Protein 3C3M (pdb70)

Secondary structure (DSSP, 8-state):
---EEEEE-S---HHHHH--GGGT-EEEEESSHHHHHHHHHHS--SEEEE-----HHHHHHHHHHSTTTTTS-B--BSSPPPHHHHHHTTTT-S---BPP-HHHHHHHHHHHHHS--

InterPro domains:
  IPR001789 Signal transduction response regulator, receiver domain [PF00072] (4-116)
  IPR001789 Signal transduction response regulator, receiver domain [PS50110] (3-119)
  IPR001789 Signal transduction response regulator, receiver domain [SM00448] (2-115)
  IPR011006 CheY-like superfamily [SSF52172] (1-127)
  IPR040541 Metanogen output domain 2 [PF18548] (121-205)
  IPR050595 Bacterial response regulator [PTHR44591] (4-122)

CATH classification: 3.40.50.2300

Solvent-accessible surface area: 7910 Å² total

Structure (mmCIF, N/CA/C/O backbone):
data_3C3M
#
_entry.id   3C3M
#
_cell.length_a   57.744
_cell.length_b   57.744
_cell.length_c   93.233
_cell.angle_alpha   90.00
_cell.angle_beta   90.00
_cell.angle_gamma   120.00
#
_symmetry.space_group_name_H-M   'P 32 2 1'
#
loop_
_entity.id
_entity.type
_entity.pdbx_description
1 polymer 'Response regulator receiver protein'
2 non-polymer GLYCEROL
3 water water
#
loop_
_atom_site.group_PDB
_atom_site.id
_atom_site.type_symbol
_atom_site.label_atom_id
_atom_site.label_alt_id
_atom_site.label_comp_id
_atom_site.label_asym_id
_atom_site.label_entity_id
_atom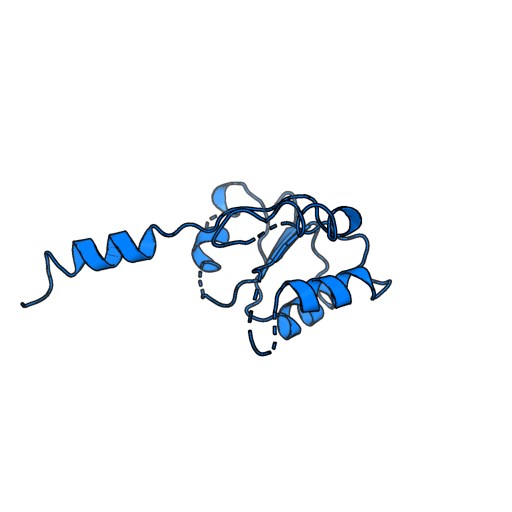_site.label_seq_id
_atom_site.pdbx_PDB_ins_code
_atom_site.Cartn_x
_atom_site.Cartn_y
_atom_site.Cartn_z
_atom_site.occupancy
_atom_sit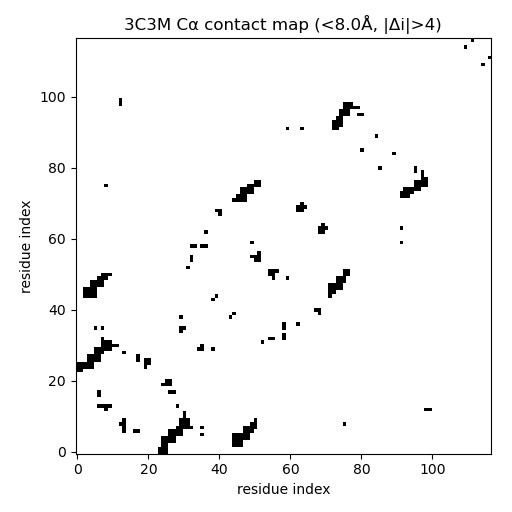e.B_iso_or_equiv
_atom_site.auth_seq_id
_atom_site.auth_comp_id
_atom_site.auth_asym_id
_atom_site.auth_atom_id
_atom_site.pdbx_PDB_model_num
ATOM 1 N N . SER A 1 2 ? 17.124 16.340 18.238 1.00 23.75 1 SER A N 1
ATOM 2 C CA A SER A 1 2 ? 18.546 16.022 17.906 0.50 22.29 1 SER A CA 1
ATOM 3 C CA B SER A 1 2 ? 18.550 16.026 17.915 0.50 24.56 1 SER A CA 1
ATOM 4 C C . SER A 1 2 ? 19.392 17.285 17.915 1.00 26.40 1 SER A C 1
ATOM 5 O O . SER A 1 2 ? 18.859 18.387 17.808 1.00 26.47 1 SER A O 1
ATOM 10 N N . LEU A 1 3 ? 20.708 17.115 18.028 1.00 22.90 2 LEU A N 1
ATOM 11 C CA . LEU A 1 3 ? 21.639 18.239 17.945 1.00 22.72 2 LEU A CA 1
ATOM 12 C C . LEU A 1 3 ? 22.729 17.868 16.950 1.00 24.13 2 LEU A C 1
ATOM 13 O O . LEU A 1 3 ? 23.565 16.996 17.239 1.00 23.29 2 LEU A O 1
ATOM 18 N N . TYR A 1 4 ? 22.696 18.570 15.803 1.00 24.27 3 TYR A N 1
ATOM 19 C CA . TYR A 1 4 ? 23.596 18.413 14.641 1.00 22.10 3 TYR A CA 1
ATOM 20 C C . TYR A 1 4 ? 23.149 17.277 13.724 1.00 26.02 3 TYR A C 1
ATOM 21 O O . TYR A 1 4 ? 22.901 16.144 14.178 1.00 25.55 3 TYR A O 1
ATOM 30 N N . THR A 1 5 ? 23.055 17.590 12.434 1.00 20.98 4 THR A N 1
ATOM 31 C CA . THR A 1 5 ? 22.703 16.613 11.408 1.00 21.62 4 THR A CA 1
ATOM 32 C C . THR A 1 5 ? 23.980 16.197 10.674 1.00 21.49 4 THR A C 1
ATOM 33 O O . THR A 1 5 ? 24.718 17.047 10.161 1.00 21.50 4 THR A O 1
ATOM 37 N N . ILE A 1 6 ? 24.218 14.886 10.624 1.00 21.00 5 ILE A N 1
ATOM 38 C CA . ILE A 1 6 ? 25.480 14.330 10.135 1.00 20.43 5 ILE A CA 1
ATOM 39 C C . ILE A 1 6 ? 25.176 13.403 8.966 1.00 20.71 5 ILE A C 1
ATOM 40 O O . ILE A 1 6 ? 24.452 12.422 9.122 1.00 19.18 5 ILE A O 1
ATOM 45 N N . LEU A 1 7 ? 25.708 13.718 7.784 1.00 18.94 6 LEU A N 1
ATOM 46 C CA . LEU A 1 7 ? 25.542 12.834 6.627 1.00 18.26 6 LEU A CA 1
ATOM 47 C C . LEU A 1 7 ? 26.694 11.851 6.586 1.00 16.67 6 LEU A C 1
ATOM 48 O O . LEU A 1 7 ? 27.862 12.245 6.511 1.00 19.09 6 LEU A O 1
ATOM 53 N N . VAL A 1 8 ? 26.356 10.566 6.655 1.00 16.52 7 VAL A N 1
ATOM 54 C CA . VAL A 1 8 ? 27.326 9.494 6.651 1.00 14.95 7 VAL A CA 1
ATOM 55 C C . VAL A 1 8 ? 27.382 8.892 5.245 1.00 18.09 7 VAL A C 1
ATOM 56 O O . VAL A 1 8 ? 26.392 8.324 4.773 1.00 19.48 7 VAL A O 1
ATOM 60 N N . VAL A 1 9 ? 28.550 8.988 4.595 1.00 17.41 8 VAL A N 1
ATOM 61 C CA . VAL A 1 9 ? 28.718 8.492 3.225 1.00 16.08 8 VAL A CA 1
ATOM 62 C C . VAL A 1 9 ? 29.789 7.402 3.177 1.00 15.84 8 VAL A C 1
ATOM 63 O O . VAL A 1 9 ? 30.968 7.691 3.389 1.00 16.88 8 VAL A O 1
ATOM 67 N N . ASP A 1 10 ? 29.376 6.156 2.910 1.00 16.78 9 ASP A N 1
ATOM 68 C CA . ASP A 1 10 ? 30.308 5.039 2.815 1.00 13.44 9 ASP A CA 1
ATOM 69 C C . ASP A 1 10 ? 29.623 3.967 1.974 1.00 12.91 9 ASP A C 1
ATOM 70 O O . ASP A 1 10 ? 28.409 3.820 2.030 1.00 17.61 9 ASP A O 1
ATOM 75 N N . ASP A 1 11 ? 30.394 3.245 1.166 1.00 15.44 10 ASP A N 1
ATOM 76 C CA . ASP A 1 11 ? 29.758 2.263 0.311 1.00 19.32 10 ASP A CA 1
ATOM 77 C C . ASP A 1 11 ? 29.466 0.958 1.052 1.00 21.86 10 ASP A C 1
ATOM 78 O O . ASP A 1 11 ? 28.757 0.119 0.525 1.00 21.83 10 ASP A O 1
ATOM 83 N N . SER A 1 12 ? 30.040 0.782 2.243 1.00 20.59 11 SER A N 1
ATOM 84 C CA . SER A 1 12 ? 29.731 -0.401 3.072 1.00 20.02 11 SER A CA 1
ATOM 85 C C . SER A 1 12 ? 28.530 -0.120 3.962 1.00 21.29 11 SER A C 1
ATOM 86 O O . SER A 1 12 ? 28.609 0.738 4.858 1.00 18.45 11 SER A O 1
ATOM 89 N N . PRO A 1 13 ? 27.426 -0.860 3.758 1.00 18.75 12 PRO A N 1
ATOM 90 C CA . PRO A 1 13 ? 26.251 -0.646 4.590 1.00 18.90 12 PRO A CA 1
ATOM 91 C C . PRO A 1 13 ? 26.505 -1.054 6.049 1.00 21.60 12 PRO A C 1
ATOM 92 O O . PRO A 1 13 ? 25.809 -0.547 6.934 1.00 18.85 12 PRO A O 1
ATOM 104 N N . ILE A 1 15 ? 29.520 -0.385 7.655 1.00 16.99 14 ILE A N 1
ATOM 105 C CA . ILE A 1 15 ? 30.140 0.845 8.164 1.00 19.43 14 ILE A CA 1
ATOM 106 C C . ILE A 1 15 ? 29.086 1.923 8.409 1.00 17.22 14 ILE A C 1
ATOM 107 O O . ILE A 1 15 ? 29.073 2.541 9.473 1.00 16.00 14 ILE A O 1
ATOM 112 N N . VAL A 1 16 ? 28.181 2.119 7.448 1.00 18.52 15 VAL A N 1
ATOM 113 C CA . VAL A 1 16 ? 27.142 3.145 7.590 1.00 17.27 15 VAL A CA 1
ATOM 114 C C . VAL A 1 16 ? 26.279 2.851 8.825 1.00 18.63 15 VAL A C 1
ATOM 115 O O . VAL A 1 16 ? 26.026 3.731 9.648 1.00 15.57 15 VAL A O 1
ATOM 119 N N . ASP A 1 17 ? 25.867 1.602 8.976 1.00 14.12 16 ASP A N 1
ATOM 120 C CA . ASP A 1 17 ? 24.956 1.244 10.100 1.00 16.88 16 ASP A CA 1
ATOM 121 C C . ASP A 1 17 ? 25.661 1.422 11.456 1.00 18.42 16 ASP A C 1
ATOM 122 O O . ASP A 1 17 ? 25.040 1.844 12.439 1.00 17.79 16 ASP A O 1
ATOM 127 N N . VAL A 1 18 ? 26.957 1.121 11.501 1.00 16.65 17 VAL A N 1
ATOM 128 C CA . VAL A 1 18 ? 27.732 1.242 12.739 1.00 17.71 17 VAL A CA 1
ATOM 129 C C . VAL A 1 18 ? 27.842 2.723 13.127 1.00 17.30 17 VAL A C 1
ATOM 130 O O . VAL A 1 18 ? 27.570 3.087 14.281 1.00 16.17 17 VAL A O 1
ATOM 134 N N . PHE A 1 19 ? 28.175 3.579 12.157 1.00 15.76 18 PHE A N 1
ATOM 135 C CA . PHE A 1 19 ? 28.172 5.022 12.418 1.00 16.67 18 PHE A CA 1
ATOM 136 C C . PHE A 1 19 ? 26.796 5.567 12.809 1.00 18.46 18 PHE A C 1
ATOM 137 O O . PHE A 1 19 ? 26.695 6.422 13.706 1.00 17.11 18 PHE A O 1
ATOM 145 N N . VAL A 1 20 ? 25.734 5.079 12.166 1.00 16.61 19 VAL A N 1
ATOM 146 C CA . VAL A 1 20 ? 24.378 5.476 12.540 1.00 17.94 19 VAL A CA 1
ATOM 147 C C . VAL A 1 20 ? 24.092 5.171 14.027 1.00 19.30 19 VAL A C 1
ATOM 148 O O . VAL A 1 20 ? 23.610 6.034 14.765 1.00 18.45 19 VAL A O 1
ATOM 152 N N . THR A 1 21 ? 24.407 3.951 14.455 1.00 17.86 20 THR A N 1
ATOM 153 C CA . THR A 1 21 ? 24.248 3.595 15.870 1.00 18.08 20 THR A CA 1
ATOM 154 C C . THR A 1 21 ? 25.040 4.531 16.791 1.00 17.81 20 THR A C 1
ATOM 155 O O . THR A 1 21 ? 24.481 5.047 17.758 1.00 19.60 20 THR A O 1
ATOM 167 N N . LEU A 1 23 ? 26.154 7.603 16.266 1.00 17.05 22 LEU A N 1
ATOM 168 C CA . LEU A 1 23 ? 25.621 8.974 16.215 1.00 16.30 22 LEU A CA 1
ATOM 169 C C . LEU A 1 23 ? 24.296 9.083 16.950 1.00 19.30 22 LEU A C 1
ATOM 170 O O . LEU A 1 23 ? 24.098 10.006 17.733 1.00 17.73 22 LEU A O 1
ATOM 175 N N . GLU A 1 24 ? 23.410 8.110 16.734 1.00 15.12 23 GLU A N 1
ATOM 176 C CA . GLU A 1 24 ? 22.088 8.142 17.382 1.00 17.50 23 GLU A CA 1
ATOM 177 C C . GLU A 1 24 ? 22.167 8.137 18.897 1.00 18.14 23 GLU A C 1
ATOM 178 O O . GLU A 1 24 ? 21.418 8.867 19.547 1.00 19.44 23 GLU A O 1
ATOM 184 N N . ARG A 1 25 ? 23.080 7.348 19.465 1.00 17.70 24 ARG A N 1
ATOM 185 C CA . ARG A 1 25 ? 23.191 7.287 20.942 1.00 16.61 24 ARG A CA 1
ATOM 186 C C . ARG A 1 25 ? 23.504 8.670 21.537 1.00 20.66 24 ARG A C 1
ATOM 187 O O . ARG A 1 25 ? 23.097 8.979 22.660 1.00 20.35 24 ARG A O 1
ATOM 195 N N . GLY A 1 26 ? 24.189 9.498 20.746 1.00 16.55 25 GLY A N 1
ATOM 196 C CA . GLY A 1 26 ? 24.615 10.820 21.173 1.00 18.22 25 GLY A CA 1
ATOM 197 C C . GLY A 1 26 ? 23.641 11.910 20.769 1.00 18.33 25 GLY A C 1
ATOM 198 O O . GLY A 1 26 ? 23.921 13.086 20.975 1.00 19.74 25 GLY A O 1
ATOM 199 N N . GLY A 1 27 ? 22.497 11.530 20.210 1.00 17.97 26 GLY A N 1
ATOM 200 C CA . GLY A 1 27 ? 21.516 12.522 19.750 1.00 18.33 26 GLY A CA 1
ATOM 201 C C . GLY A 1 27 ? 21.914 13.363 18.549 1.00 21.92 26 GLY A C 1
ATOM 202 O O . GLY A 1 27 ? 21.341 14.410 18.313 1.00 22.42 26 GLY A O 1
ATOM 203 N N . TYR A 1 28 ? 22.906 12.915 17.789 1.00 16.98 27 TYR A N 1
ATOM 204 C CA . TYR A 1 28 ? 23.172 13.488 16.466 1.00 18.70 27 TYR A CA 1
ATOM 205 C C . TYR A 1 28 ? 22.102 12.910 15.542 1.00 21.98 27 TYR A C 1
ATOM 206 O O . TYR A 1 28 ? 21.602 11.804 15.782 1.00 23.49 27 TYR A O 1
ATOM 215 N N . ARG A 1 29 ? 21.724 13.643 14.496 1.00 16.87 28 ARG A N 1
ATOM 216 C CA . ARG A 1 29 ? 20.759 13.111 13.536 1.00 16.97 28 ARG A CA 1
ATOM 217 C C . ARG A 1 29 ? 21.499 12.592 12.301 1.00 21.74 28 ARG A C 1
ATOM 218 O O . ARG A 1 29 ? 22.027 13.379 11.505 1.00 20.07 28 ARG A O 1
ATOM 226 N N . PRO A 1 30 ? 21.563 11.266 12.137 1.00 21.74 29 PRO A N 1
ATOM 227 C CA . PRO A 1 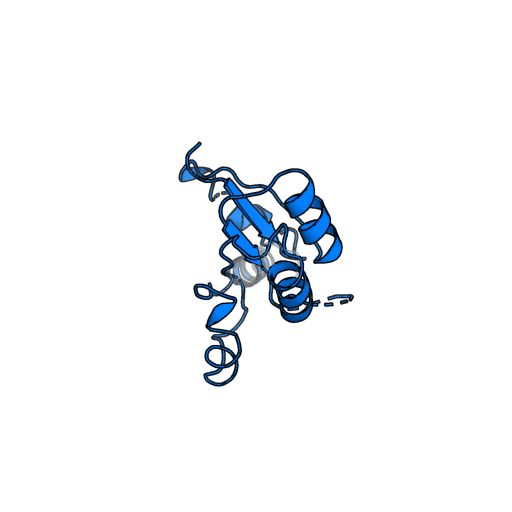30 ? 22.281 10.781 10.963 1.00 19.34 29 PRO A CA 1
ATOM 228 C C . PRO A 1 30 ? 21.412 10.655 9.718 1.00 23.84 29 PRO A C 1
ATOM 229 O O . PRO A 1 30 ? 20.254 10.228 9.794 1.00 22.43 29 PRO A O 1
ATOM 233 N N . ILE A 1 31 ? 21.992 11.039 8.583 1.00 20.50 30 ILE A N 1
ATOM 234 C CA A ILE A 1 31 ? 21.402 10.674 7.308 0.50 20.55 30 ILE A CA 1
ATOM 235 C CA B ILE A 1 31 ? 21.451 10.817 7.238 0.50 21.96 30 ILE A CA 1
ATOM 236 C C . ILE A 1 31 ? 22.474 9.929 6.526 1.00 17.26 30 ILE A C 1
ATOM 237 O O . ILE A 1 31 ? 23.662 10.042 6.819 1.00 20.32 30 ILE A O 1
ATOM 246 N N . THR A 1 32 ? 22.039 9.074 5.595 1.00 19.11 31 THR A N 1
ATOM 247 C CA . THR A 1 32 ? 22.963 8.131 4.953 1.00 18.26 31 THR A CA 1
ATOM 248 C C . THR A 1 32 ? 23.056 8.269 3.433 1.00 19.45 31 THR A C 1
ATOM 249 O O . THR A 1 32 ? 22.092 8.677 2.777 1.00 21.01 31 THR A O 1
ATOM 253 N N . ALA A 1 33 ? 24.213 7.884 2.896 1.00 17.10 32 ALA A N 1
ATOM 254 C CA . ALA A 1 33 ? 24.422 7.750 1.448 1.00 17.57 32 ALA A CA 1
ATOM 255 C C . ALA A 1 33 ? 25.456 6.682 1.185 1.00 17.00 32 ALA A C 1
ATOM 256 O O . ALA A 1 33 ? 26.374 6.501 1.991 1.00 18.14 32 ALA A O 1
ATOM 258 N N . PHE A 1 34 ? 25.320 5.972 0.061 1.00 17.90 33 PHE A N 1
ATOM 259 C CA . PHE A 1 34 ? 26.185 4.835 -0.252 1.00 17.57 33 PHE A CA 1
ATOM 260 C C . PHE A 1 34 ? 27.099 5.017 -1.479 1.00 19.48 33 PHE A C 1
ATOM 261 O O . PHE A 1 34 ? 27.801 4.092 -1.886 1.00 19.98 33 PHE A O 1
ATOM 269 N N . SER A 1 35 ? 27.121 6.238 -2.008 1.00 20.31 34 SER A N 1
ATOM 270 C CA . SER A 1 35 ? 27.963 6.577 -3.160 1.00 18.55 34 SER A CA 1
ATOM 271 C C . SER A 1 35 ? 28.161 8.085 -3.164 1.00 18.06 34 SER A C 1
ATOM 272 O O . SER A 1 35 ? 27.426 8.811 -2.503 1.00 17.03 34 SER A O 1
ATOM 275 N N . GLY A 1 36 ? 29.143 8.563 -3.928 1.00 18.21 35 GLY A N 1
ATOM 276 C CA . GLY A 1 36 ? 29.326 9.994 -4.034 1.00 19.65 35 GLY A CA 1
ATOM 277 C C . GLY A 1 36 ? 28.167 10.642 -4.759 1.00 17.15 35 GLY A C 1
ATOM 278 O O . GLY A 1 36 ? 27.743 11.714 -4.393 1.00 19.04 35 GLY A O 1
ATOM 279 N N . GLU A 1 37 ? 27.641 9.958 -5.775 1.00 19.00 36 GLU A N 1
ATOM 280 C CA . GLU A 1 37 ? 26.464 10.456 -6.495 1.00 18.48 36 GLU A CA 1
ATOM 281 C C . GLU A 1 37 ? 25.298 10.667 -5.535 1.00 19.46 36 GLU A C 1
ATOM 282 O O . GLU A 1 37 ? 24.662 11.711 -5.542 1.00 19.96 36 GLU A O 1
ATOM 288 N N . GLU A 1 38 ? 25.048 9.690 -4.664 1.00 20.49 37 GLU A N 1
ATOM 289 C CA . GLU A 1 38 ? 23.967 9.830 -3.687 1.00 18.24 37 GLU A CA 1
ATOM 290 C C . GLU A 1 38 ? 24.246 10.928 -2.648 1.00 22.25 37 GLU A C 1
ATOM 291 O O . GLU A 1 38 ? 23.342 11.685 -2.252 1.00 21.52 37 GLU A O 1
ATOM 297 N N . CYS A 1 39 ? 25.510 11.038 -2.239 1.00 20.19 38 CYS A N 1
ATOM 298 C CA . CYS A 1 39 ? 25.951 12.099 -1.325 1.00 18.22 38 CYS A CA 1
ATOM 299 C C . CYS A 1 39 ? 25.536 13.473 -1.853 1.00 20.13 38 CYS A C 1
ATOM 300 O O . CYS A 1 39 ? 24.948 14.268 -1.134 1.00 20.22 38 CYS A O 1
ATOM 303 N N . LEU A 1 40 ? 25.844 13.741 -3.120 1.00 21.26 39 LEU A N 1
ATOM 304 C CA . LEU A 1 40 ? 25.512 15.041 -3.706 1.00 18.83 39 LEU A CA 1
ATOM 305 C C . LEU A 1 40 ? 23.994 15.297 -3.734 1.00 22.52 39 LEU A C 1
ATOM 306 O O . LEU A 1 40 ? 23.547 16.409 -3.451 1.00 24.91 39 LEU A O 1
ATOM 311 N N . GLU A 1 41 ? 23.217 14.264 -4.045 1.00 24.91 40 GLU A N 1
ATOM 312 C CA . GLU A 1 41 ? 21.747 14.374 -4.011 1.00 26.14 40 GLU A CA 1
ATOM 313 C C . GLU A 1 41 ? 21.268 14.758 -2.606 1.00 26.13 40 GLU A C 1
ATOM 314 O O . GLU A 1 41 ? 20.446 15.673 -2.449 1.00 27.74 40 GLU A O 1
ATOM 320 N N . ALA A 1 42 ? 21.807 14.067 -1.592 1.00 23.90 41 ALA A N 1
ATOM 321 C CA . ALA A 1 42 ? 21.488 14.342 -0.187 1.00 27.91 41 ALA A CA 1
ATOM 322 C C . ALA A 1 42 ? 21.846 15.753 0.273 1.00 27.53 41 ALA A C 1
ATOM 323 O O . ALA A 1 42 ? 21.088 16.359 1.029 1.00 30.65 41 ALA A O 1
ATOM 325 N N . LEU A 1 43 ? 22.996 16.271 -0.165 1.00 25.07 42 LEU A N 1
ATOM 326 C CA . LEU A 1 43 ? 23.411 17.624 0.212 1.00 26.83 42 LEU A CA 1
ATOM 327 C C . LEU A 1 43 ? 22.446 18.682 -0.307 1.00 38.45 42 LEU A C 1
ATOM 328 O O . LEU A 1 43 ? 22.187 19.663 0.388 1.00 39.65 42 LEU A O 1
ATOM 333 N N . ASN A 1 44 ? 21.951 18.440 -1.510 1.00 44.10 43 ASN A N 1
ATOM 334 C CA . ASN A 1 44 ? 20.991 19.316 -2.180 1.00 54.08 43 ASN A CA 1
ATOM 335 C C . ASN A 1 44 ? 19.578 19.233 -1.505 1.00 57.33 43 ASN A C 1
ATOM 336 O O . ASN A 1 44 ? 18.979 20.249 -1.226 1.00 61.68 43 ASN A O 1
ATOM 341 N N . ALA A 1 45 ? 19.102 18.044 -1.158 1.00 53.83 44 ALA A N 1
ATOM 342 C CA . ALA A 1 45 ? 17.777 17.798 -0.595 1.00 54.32 44 ALA A CA 1
ATOM 343 C C . ALA A 1 45 ? 17.681 18.077 0.902 1.00 55.27 44 ALA A C 1
ATOM 344 O O . ALA A 1 45 ? 16.743 18.743 1.352 1.00 60.46 44 ALA A O 1
ATOM 346 N N . THR A 1 46 ? 18.649 17.559 1.659 1.00 48.39 45 THR A N 1
ATOM 347 C CA A THR A 1 46 ? 18.653 17.659 3.118 0.50 45.14 45 THR A CA 1
ATOM 348 C CA B THR A 1 46 ? 18.645 17.643 3.114 0.50 48.22 45 THR A CA 1
ATOM 349 C C . THR A 1 46 ? 20.024 18.106 3.621 1.00 43.35 45 THR A C 1
ATOM 350 O O . THR A 1 46 ? 20.784 17.299 4.174 1.00 40.57 45 THR A O 1
ATOM 357 N N . PRO A 1 47 ? 20.357 19.406 3.439 1.00 42.16 46 PRO A N 1
ATOM 358 C CA . PRO A 1 47 ? 21.706 19.854 3.818 1.00 38.14 46 PRO A CA 1
ATOM 359 C C . PRO A 1 47 ? 22.049 19.577 5.282 1.00 34.62 46 PRO A C 1
ATOM 360 O O . PRO A 1 47 ? 21.323 20.007 6.180 1.00 35.66 46 PRO A O 1
ATOM 364 N N . PRO A 1 48 ? 23.140 18.827 5.526 1.00 26.34 47 PRO A N 1
ATOM 365 C CA . PRO A 1 48 ? 23.544 18.528 6.888 1.00 26.62 47 PRO A CA 1
ATOM 366 C C . PRO A 1 48 ? 24.483 19.592 7.459 1.00 25.59 47 PRO A C 1
ATOM 367 O O . PRO A 1 48 ? 24.919 20.506 6.737 1.00 29.06 47 PRO A O 1
ATOM 371 N N . ASP A 1 49 ? 24.801 19.472 8.742 1.00 23.56 48 ASP A N 1
ATOM 372 C CA . ASP A 1 49 ? 25.759 20.341 9.381 1.00 21.36 48 ASP A CA 1
ATOM 373 C C . ASP A 1 49 ? 27.184 19.870 9.143 1.00 27.11 48 ASP A C 1
ATOM 374 O O . ASP A 1 49 ? 28.124 20.641 9.308 1.00 24.54 48 ASP A O 1
ATOM 379 N N . LEU A 1 50 ? 27.341 18.598 8.789 1.00 21.42 49 LEU A N 1
ATOM 380 C CA . LEU A 1 50 ? 28.664 18.012 8.615 1.00 20.32 49 LEU A CA 1
ATOM 381 C C . LEU A 1 50 ? 28.557 16.728 7.797 1.00 19.06 49 LEU A C 1
ATOM 382 O O . LEU A 1 50 ? 27.559 16.020 7.888 1.00 19.94 49 LEU A O 1
ATOM 387 N N . VAL A 1 51 ? 29.600 16.431 7.019 1.00 17.92 50 VAL A N 1
ATOM 388 C CA . VAL A 1 51 ? 29.638 15.201 6.215 1.00 18.64 50 VAL A CA 1
ATOM 389 C C . VAL A 1 51 ? 30.791 14.299 6.662 1.00 17.27 50 VAL A C 1
ATOM 390 O O . VAL A 1 51 ? 31.908 14.782 6.883 1.00 18.51 50 VAL A O 1
ATOM 394 N N . LEU A 1 52 ? 30.516 12.993 6.795 1.00 15.98 51 LEU A N 1
ATOM 395 C CA . LEU A 1 52 ? 31.551 11.991 6.952 1.00 15.87 51 LEU A CA 1
ATOM 396 C C . LEU A 1 52 ? 31.653 11.256 5.614 1.00 16.16 51 LEU A C 1
ATOM 397 O O . LEU A 1 52 ? 30.686 10.643 5.160 1.00 17.23 51 LEU A O 1
ATOM 402 N N . LEU A 1 53 ? 32.821 11.335 4.982 1.00 16.68 52 LEU A N 1
ATOM 403 C CA . LEU A 1 53 ? 32.954 10.947 3.573 1.00 16.79 52 LEU A CA 1
ATOM 404 C C . LEU A 1 53 ? 34.043 9.889 3.351 1.00 18.63 52 LEU A C 1
ATOM 405 O O . LEU A 1 53 ? 35.218 10.156 3.531 1.00 18.36 52 LEU A O 1
ATOM 410 N N . ASP A 1 54 ? 33.633 8.684 2.955 1.00 15.40 53 ASP A N 1
ATOM 411 C CA . ASP A 1 54 ? 34.536 7.571 2.642 1.00 15.72 53 ASP A CA 1
ATOM 412 C C . ASP A 1 54 ? 35.502 7.954 1.504 1.00 18.55 53 ASP A C 1
ATOM 413 O O . ASP A 1 54 ? 35.079 8.453 0.460 1.00 18.56 53 ASP A O 1
ATOM 418 N N . ILE A 1 55 ? 36.775 7.701 1.693 1.00 18.44 54 ILE A N 1
ATOM 419 C CA A ILE A 1 55 ? 37.739 7.953 0.641 0.50 21.02 54 ILE A CA 1
ATOM 420 C CA B ILE A 1 55 ? 37.820 7.966 0.704 0.50 25.29 54 ILE A CA 1
ATOM 421 C C . ILE A 1 55 ? 37.656 7.067 -0.556 1.00 28.37 54 ILE A C 1
ATOM 422 O O . ILE A 1 55 ? 37.867 7.516 -1.643 1.00 33.57 54 ILE A O 1
ATOM 463 N N . GLU A 1 58 ? 33.456 3.572 -5.571 1.00 21.35 57 GLU A N 1
ATOM 464 C CA A GLU A 1 58 ? 33.445 3.574 -7.035 0.50 25.27 57 GLU A CA 1
ATOM 465 C CA B GLU A 1 58 ? 33.437 3.524 -7.040 0.50 24.84 57 GLU A CA 1
ATOM 466 C C . GLU A 1 58 ? 31.996 3.751 -7.518 1.00 25.06 57 GLU A C 1
ATOM 467 O O . GLU A 1 58 ? 31.052 3.336 -6.843 1.00 25.02 57 GLU A O 1
ATOM 478 N N . PRO A 1 59 ? 31.799 4.378 -8.700 1.00 21.97 58 PRO A N 1
ATOM 479 C CA . PRO A 1 59 ? 32.749 4.856 -9.714 1.00 23.14 58 PRO A CA 1
ATOM 480 C C . PRO A 1 59 ? 33.332 6.242 -9.453 1.00 26.22 58 PRO A C 1
ATOM 481 O O . PRO A 1 59 ? 34.240 6.667 -10.177 1.00 27.13 58 PRO A O 1
ATOM 493 N N . ASP A 1 61 ? 35.216 8.328 -6.349 1.00 20.14 60 ASP A N 1
ATOM 494 C CA . ASP A 1 61 ? 35.794 8.133 -5.012 1.00 17.86 60 ASP A CA 1
ATOM 495 C C . ASP A 1 61 ? 35.526 9.322 -4.082 1.00 20.37 60 ASP A C 1
ATOM 496 O O . ASP A 1 61 ? 34.915 10.322 -4.494 1.00 18.34 60 ASP A O 1
ATOM 501 N N . GLY A 1 62 ? 36.002 9.240 -2.843 1.00 17.56 61 GLY A N 1
ATOM 502 C CA . GLY A 1 62 ? 35.741 10.314 -1.871 1.00 17.88 61 GLY A CA 1
ATOM 503 C C . GLY A 1 62 ? 36.420 11.630 -2.199 1.00 19.47 61 GLY A C 1
ATOM 504 O O . GLY A 1 62 ? 35.868 12.699 -1.946 1.00 18.05 61 GLY A O 1
ATOM 505 N N . TRP A 1 63 ? 37.607 11.547 -2.791 1.00 19.04 62 TRP A N 1
ATOM 506 C CA . TRP A 1 63 ? 38.350 12.758 -3.156 1.00 18.77 62 TRP A CA 1
ATOM 507 C C . TRP A 1 63 ? 37.638 13.523 -4.285 1.00 17.62 62 TRP A C 1
ATOM 508 O O . TRP A 1 63 ? 37.523 14.756 -4.270 1.00 18.12 62 TRP A O 1
ATOM 519 N N . GLU A 1 64 ? 37.127 12.764 -5.242 1.00 16.73 63 GLU A N 1
ATOM 520 C CA . GLU A 1 64 ? 36.428 13.331 -6.380 1.00 18.81 63 GLU A CA 1
ATOM 521 C C . GLU A 1 64 ? 35.090 13.910 -5.911 1.00 16.39 63 GLU A C 1
ATOM 522 O O . GLU A 1 64 ? 34.685 15.005 -6.328 1.00 16.35 63 GLU A O 1
ATOM 528 N N . THR A 1 65 ? 34.391 13.175 -5.028 1.00 16.31 64 THR A N 1
ATOM 529 C CA . THR A 1 65 ? 33.146 13.686 -4.434 1.00 16.95 64 THR A CA 1
ATOM 530 C C . THR A 1 65 ? 33.404 14.996 -3.680 1.00 16.44 64 THR A C 1
ATOM 531 O O . THR A 1 65 ? 32.674 15.982 -3.834 1.00 16.32 64 THR A O 1
ATOM 535 N N . LEU A 1 66 ? 34.473 14.999 -2.889 1.00 16.38 65 LEU A N 1
ATOM 536 C CA . LEU A 1 66 ? 34.871 16.182 -2.110 1.00 14.52 65 LEU A CA 1
ATOM 537 C C . LEU A 1 66 ? 35.099 17.397 -3.016 1.00 14.17 65 LEU A C 1
ATOM 538 O O . LEU A 1 66 ? 34.662 18.497 -2.694 1.00 17.45 65 LEU A O 1
ATOM 543 N N . GLU A 1 67 ? 35.760 17.169 -4.158 1.00 17.32 66 GLU A N 1
ATOM 544 C CA . GLU A 1 67 ? 35.993 18.233 -5.117 1.00 17.27 66 GLU A CA 1
ATOM 545 C C . GLU A 1 67 ? 34.665 18.808 -5.587 1.00 17.95 66 GLU A C 1
ATOM 546 O O . GLU A 1 67 ? 34.512 20.018 -5.628 1.00 18.92 66 GLU A O 1
ATOM 552 N N . ARG A 1 68 ? 33.706 17.941 -5.915 1.00 18.16 67 ARG A N 1
ATOM 553 C CA . ARG A 1 68 ? 32.374 18.425 -6.310 1.00 16.91 67 ARG A CA 1
ATOM 554 C C . ARG A 1 68 ? 31.658 19.178 -5.179 1.00 20.78 67 ARG A C 1
ATOM 555 O O . ARG A 1 68 ? 31.067 20.223 -5.422 1.00 22.14 67 ARG A O 1
ATOM 563 N N . ILE A 1 69 ? 31.749 18.674 -3.939 1.00 18.44 68 ILE A N 1
ATOM 564 C CA . ILE A 1 69 ? 31.183 19.371 -2.780 1.00 17.60 68 ILE A CA 1
ATOM 565 C C . ILE A 1 69 ? 31.751 20.785 -2.637 1.00 19.24 68 ILE A C 1
ATOM 566 O O . ILE A 1 69 ? 31.020 21.761 -2.400 1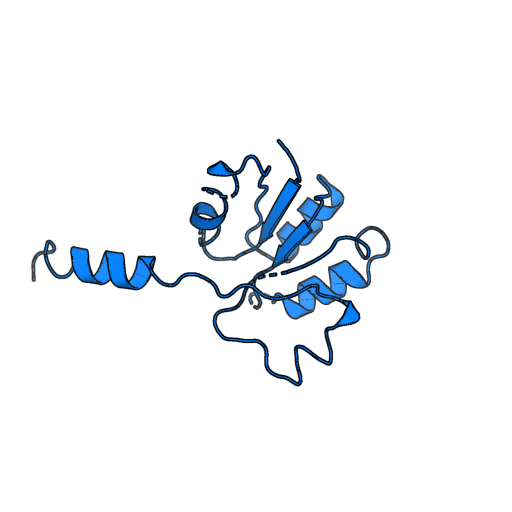.00 22.91 68 ILE A O 1
ATOM 571 N N . LYS A 1 70 ? 33.067 20.873 -2.780 1.00 19.38 69 LYS A N 1
ATOM 572 C CA . LYS A 1 70 ? 33.767 22.087 -2.419 1.00 18.95 69 LYS A CA 1
ATOM 573 C C . LYS A 1 70 ? 33.813 23.078 -3.589 1.00 22.67 69 LYS A C 1
ATOM 574 O O . LYS A 1 70 ? 34.128 24.244 -3.385 1.00 24.93 69 LYS A O 1
ATOM 580 N N . THR A 1 71 ? 33.488 22.597 -4.787 1.00 22.42 70 THR A N 1
ATOM 581 C CA . THR A 1 71 ? 33.447 23.446 -6.005 1.00 24.62 70 THR A CA 1
ATOM 582 C C . THR A 1 71 ? 32.053 24.003 -6.272 1.00 36.31 70 THR A C 1
ATOM 583 O O . THR A 1 71 ? 31.917 25.151 -6.700 1.00 37.75 70 THR A O 1
ATOM 587 N N . ASP A 1 72 ? 31.019 23.194 -6.029 1.00 37.84 71 ASP A N 1
ATOM 588 C CA A ASP A 1 72 ? 29.637 23.652 -6.139 0.50 42.42 71 ASP A CA 1
ATOM 589 C CA B ASP A 1 72 ? 29.648 23.672 -6.155 0.50 41.44 71 ASP A CA 1
ATOM 590 C C . ASP A 1 72 ? 29.377 24.696 -5.055 1.00 37.61 71 ASP A C 1
ATOM 591 O O . ASP A 1 72 ? 29.465 24.386 -3.872 1.00 45.44 71 ASP A O 1
ATOM 600 N N . PRO A 1 73 ? 29.059 25.952 -5.452 1.00 48.13 72 PRO A N 1
ATOM 601 C CA . PRO A 1 73 ? 28.912 27.000 -4.427 1.00 42.40 72 PRO A CA 1
ATOM 602 C C . PRO A 1 73 ? 27.783 26.806 -3.391 1.00 43.84 72 PRO A C 1
ATOM 603 O O . PRO A 1 73 ? 27.859 27.368 -2.297 1.00 43.26 72 PRO A O 1
ATOM 607 N N . ALA A 1 74 ? 26.773 25.998 -3.719 1.00 49.77 73 ALA A N 1
ATOM 608 C CA . ALA A 1 74 ? 25.690 25.688 -2.761 1.00 49.30 73 ALA A CA 1
ATOM 609 C C . ALA A 1 74 ? 26.135 24.825 -1.559 1.00 49.44 73 ALA A C 1
ATOM 610 O O . ALA A 1 74 ? 25.512 24.869 -0.490 1.00 44.64 73 ALA A O 1
ATOM 612 N N . THR A 1 75 ? 27.221 24.065 -1.724 1.00 43.15 74 THR A N 1
ATOM 613 C CA . THR A 1 75 ? 27.638 23.088 -0.703 1.00 37.44 74 THR A CA 1
ATOM 614 C C . THR A 1 75 ? 29.023 23.279 -0.076 1.00 35.67 74 THR A C 1
ATOM 615 O O . THR A 1 75 ? 29.352 22.612 0.910 1.00 32.43 74 THR A O 1
ATOM 619 N N . ARG A 1 76 ? 29.813 24.176 -0.631 1.00 33.38 75 ARG A N 1
ATOM 620 C CA A ARG A 1 76 ? 31.219 24.358 -0.213 0.50 29.51 75 ARG A CA 1
ATOM 621 C CA B ARG A 1 76 ? 31.141 24.378 -0.151 0.50 30.42 75 ARG A CA 1
ATOM 622 C C . ARG A 1 76 ? 31.469 24.690 1.245 1.00 29.27 75 ARG A C 1
ATOM 623 O O . ARG A 1 76 ? 32.513 24.419 1.693 1.00 31.58 75 ARG A O 1
ATOM 638 N N . ASP A 1 77 ? 30.535 25.304 1.942 1.00 32.47 76 ASP A N 1
ATOM 639 C CA . ASP A 1 77 ? 30.743 25.682 3.335 1.00 36.08 76 ASP A CA 1
ATOM 640 C C . ASP A 1 77 ? 30.426 24.588 4.368 1.00 34.08 76 ASP A C 1
ATOM 641 O O . ASP A 1 77 ? 30.630 24.792 5.562 1.00 37.60 76 ASP A O 1
ATOM 646 N N . ILE A 1 78 ? 29.955 23.436 3.897 1.00 35.12 77 ILE A N 1
ATOM 647 C CA . ILE A 1 78 ? 29.662 22.293 4.776 1.00 32.01 77 ILE A CA 1
ATOM 648 C C . ILE A 1 78 ? 30.984 21.607 5.152 1.00 28.36 77 ILE A C 1
ATOM 649 O O . ILE A 1 78 ? 31.745 21.211 4.245 1.00 27.28 77 ILE A O 1
ATOM 654 N N . PRO A 1 79 ? 31.287 21.503 6.468 1.00 27.50 78 PRO A N 1
ATOM 655 C CA . PRO A 1 79 ? 32.505 20.820 6.908 1.00 25.12 78 PRO A CA 1
ATOM 656 C C . PRO A 1 79 ? 32.492 19.324 6.577 1.00 25.96 78 PRO A C 1
ATOM 657 O O . PRO A 1 79 ? 31.434 18.684 6.610 1.00 23.85 78 PRO A O 1
ATOM 661 N N . VAL A 1 80 ? 33.662 18.794 6.253 1.00 21.47 79 VAL A N 1
ATOM 662 C CA . VAL A 1 80 ? 33.793 17.398 5.864 1.00 20.01 79 VAL A CA 1
ATOM 663 C C . VAL A 1 80 ? 34.895 16.738 6.685 1.00 22.90 79 VAL A C 1
ATOM 664 O O . VAL A 1 80 ? 35.980 17.298 6.843 1.00 23.93 79 VAL A O 1
ATOM 668 N N . LEU A 1 81 ? 34.605 15.558 7.231 1.00 16.08 80 LEU A N 1
ATOM 669 C CA . LEU A 1 81 ? 35.610 14.693 7.828 1.00 16.22 80 LEU A CA 1
ATOM 670 C C . LEU A 1 81 ? 35.753 13.489 6.891 1.00 19.00 80 LEU A C 1
ATOM 671 O O . LEU A 1 81 ? 34.738 12.909 6.492 1.00 19.89 80 LEU A O 1
ATOM 684 N N . LEU A 1 83 ? 36.545 9.647 5.959 1.00 18.09 82 LEU A N 1
ATOM 685 C CA A LEU A 1 83 ? 36.565 8.315 6.583 0.50 16.22 82 LEU A CA 1
ATOM 686 C CA B LEU A 1 83 ? 36.550 8.323 6.570 0.50 20.03 82 LEU A CA 1
ATOM 687 C C . LEU A 1 83 ? 37.582 7.484 5.829 1.00 19.87 82 LEU A C 1
ATOM 688 O O . LEU A 1 83 ? 37.497 7.335 4.602 1.00 19.53 82 LEU A O 1
ATOM 697 N N . THR A 1 84 ? 38.571 6.959 6.551 1.00 19.48 83 THR A N 1
ATOM 698 C CA A THR A 1 84 ? 39.752 6.335 5.951 0.50 19.38 83 THR A CA 1
ATOM 699 C CA B THR A 1 84 ? 39.634 6.255 5.857 0.50 22.14 83 THR A CA 1
ATOM 700 C C . THR A 1 84 ? 40.054 4.955 6.551 1.00 21.73 83 THR A C 1
ATOM 701 O O . THR A 1 84 ? 39.643 4.667 7.665 1.00 25.22 83 THR A O 1
ATOM 708 N N . ALA A 1 85 ? 40.789 4.131 5.818 1.00 24.65 84 ALA A N 1
ATOM 709 C CA . ALA A 1 85 ? 41.255 2.848 6.311 1.00 28.54 84 ALA A CA 1
ATOM 710 C C . ALA A 1 85 ? 42.686 2.940 6.844 1.00 33.01 84 ALA A C 1
ATOM 711 O O . ALA A 1 85 ? 43.170 2.011 7.484 1.00 40.53 84 ALA A O 1
ATOM 713 N N . LYS A 1 86 ? 43.361 4.057 6.581 1.00 30.56 85 LYS A N 1
ATOM 714 C CA . LYS A 1 86 ? 44.723 4.295 7.059 1.00 29.94 85 LYS A CA 1
ATOM 715 C C . LYS A 1 86 ? 44.884 5.812 7.257 1.00 32.54 85 LYS A C 1
ATOM 716 O O . LYS A 1 86 ? 44.091 6.573 6.709 1.00 29.35 85 LYS A O 1
ATOM 722 N N . PRO A 1 87 ? 45.863 6.268 8.066 1.00 32.49 86 PRO A N 1
ATOM 723 C CA . PRO A 1 87 ? 46.001 7.725 8.201 1.00 31.39 86 PRO A CA 1
ATOM 724 C C . PRO A 1 87 ? 46.237 8.424 6.859 1.00 28.90 86 PRO A C 1
ATOM 725 O O . PRO A 1 87 ? 46.771 7.810 5.930 1.00 28.82 86 PRO A O 1
ATOM 729 N N . LEU A 1 88 ? 45.813 9.684 6.762 1.00 29.48 87 LEU A N 1
ATOM 730 C CA . LEU A 1 88 ? 46.120 10.491 5.576 1.00 29.42 87 LEU A CA 1
ATOM 731 C C . LEU A 1 88 ? 47.618 10.693 5.522 1.00 30.26 87 LEU A C 1
ATOM 732 O O . LEU A 1 88 ? 48.250 10.878 6.561 1.00 33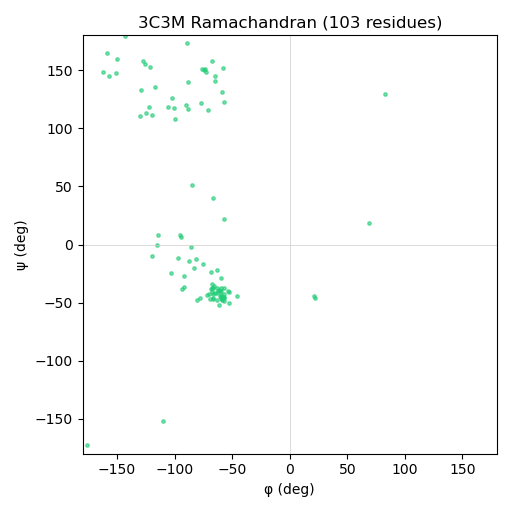.96 87 LEU A O 1
ATOM 737 N N . THR A 1 89 ? 48.184 10.636 4.318 1.00 34.32 88 THR A N 1
ATOM 738 C CA . THR A 1 89 ? 49.604 10.967 4.133 1.00 35.09 88 THR A CA 1
ATOM 739 C C . THR A 1 89 ? 49.800 12.458 4.388 1.00 37.52 88 THR A C 1
ATOM 740 O O . THR A 1 89 ? 48.832 13.225 4.303 1.00 31.39 88 THR A O 1
ATOM 744 N N . PRO A 1 90 ? 51.042 12.884 4.724 1.00 37.75 89 PRO A N 1
ATOM 745 C CA . PRO A 1 90 ? 51.298 14.315 4.853 1.00 35.65 89 PRO A CA 1
ATOM 746 C C . PRO A 1 90 ? 50.891 15.092 3.604 1.00 29.86 89 PRO A C 1
ATOM 747 O O . PRO A 1 90 ? 50.312 16.165 3.727 1.00 31.49 89 PRO A O 1
ATOM 751 N N . GLU A 1 91 ? 51.152 14.522 2.432 1.00 32.48 90 GLU A N 1
ATOM 752 C CA . GLU A 1 91 ? 50.776 15.123 1.155 1.00 34.00 90 GLU A CA 1
ATOM 753 C C . GLU A 1 91 ? 49.254 15.329 1.027 1.00 30.61 90 GLU A C 1
ATOM 754 O O . GLU A 1 91 ? 48.800 16.383 0.594 1.00 28.07 90 GLU A O 1
ATOM 760 N N . GLU A 1 92 ? 48.471 14.330 1.423 1.00 28.74 91 GLU A N 1
ATOM 761 C CA . GLU A 1 92 ? 47.008 14.453 1.388 1.00 26.27 91 GLU A CA 1
ATOM 762 C C . GLU A 1 92 ? 46.476 15.487 2.377 1.00 25.58 91 GLU A C 1
ATOM 763 O O . GLU A 1 92 ? 45.622 16.302 2.019 1.00 23.08 91 GLU A O 1
ATOM 769 N N . ALA A 1 93 ? 46.968 15.456 3.619 1.00 24.64 92 ALA A N 1
ATOM 770 C CA . ALA A 1 93 ? 46.527 16.403 4.647 1.00 26.54 92 ALA A CA 1
ATOM 771 C C . ALA A 1 93 ? 46.821 17.841 4.223 1.00 22.91 92 ALA A C 1
ATOM 772 O O . ALA A 1 93 ? 46.038 18.753 4.468 1.00 25.27 92 ALA A O 1
ATOM 774 N N . ASN A 1 94 ? 47.972 18.004 3.571 1.00 26.83 93 ASN A N 1
ATOM 775 C CA A ASN A 1 94 ? 48.457 19.262 3.022 0.50 27.41 93 ASN A CA 1
ATOM 776 C CA B ASN A 1 94 ? 48.386 19.320 3.079 0.50 25.32 93 ASN A CA 1
ATOM 777 C C . ASN A 1 94 ? 47.563 19.784 1.894 1.00 22.58 93 ASN A C 1
ATOM 778 O O . ASN A 1 94 ? 46.969 20.864 1.959 1.00 25.29 93 ASN A O 1
ATOM 787 N N . GLU A 1 95 ? 47.489 18.983 0.834 1.00 21.18 94 GLU A N 1
ATOM 788 C CA . GLU A 1 95 ? 46.761 19.365 -0.357 1.00 21.32 94 GLU A CA 1
ATOM 789 C C . GLU A 1 95 ? 45.299 19.663 -0.059 1.00 19.30 94 GLU A C 1
ATOM 790 O O . GLU A 1 95 ? 44.755 20.672 -0.520 1.00 22.92 94 GLU A O 1
ATOM 796 N N . TYR A 1 96 ? 44.658 18.792 0.740 1.00 23.10 95 TYR A N 1
ATOM 797 C CA . TYR A 1 96 ? 43.218 18.934 1.021 1.00 21.15 95 TYR A CA 1
ATOM 798 C C . TYR A 1 96 ? 42.871 19.686 2.303 1.00 26.74 95 TYR A C 1
ATOM 799 O O . TYR A 1 96 ? 41.700 19.735 2.697 1.00 21.01 95 TYR A O 1
ATOM 808 N N . GLY A 1 97 ? 43.879 20.280 2.941 1.00 22.96 96 GLY A N 1
ATOM 809 C CA . GLY A 1 97 ? 43.686 21.037 4.193 1.00 23.62 96 GLY A CA 1
ATOM 810 C C . GLY A 1 97 ? 42.524 22.002 4.228 1.00 26.39 96 GLY A C 1
ATOM 811 O O . GLY A 1 97 ? 41.779 22.036 5.202 1.00 26.48 96 GLY A O 1
ATOM 812 N N . SER A 1 98 ? 42.345 22.781 3.165 1.00 23.51 97 SER A N 1
ATOM 813 C CA . SER A 1 98 ? 41.243 23.738 3.129 1.00 21.88 97 SER A CA 1
ATOM 814 C C . SER A 1 98 ? 39.891 23.088 2.873 1.00 24.11 97 SER A C 1
ATOM 815 O O . SER A 1 98 ? 38.867 23.723 3.092 1.00 26.87 97 SER A O 1
ATOM 818 N N . TYR A 1 99 ? 39.886 21.845 2.377 1.00 19.72 98 TYR A N 1
ATOM 819 C CA . TYR A 1 99 ? 38.616 21.196 2.028 1.00 17.83 98 TYR A CA 1
ATOM 820 C C . TYR A 1 99 ? 38.036 20.373 3.183 1.00 17.52 98 TYR A C 1
ATOM 821 O O . TYR A 1 99 ? 36.828 20.130 3.209 1.00 21.31 98 TYR A O 1
ATOM 830 N N . ILE A 1 100 ? 38.901 19.893 4.069 1.00 18.94 99 ILE A N 1
ATOM 831 C CA . ILE A 1 100 ? 38.511 18.950 5.130 1.00 19.58 99 ILE A CA 1
ATOM 832 C C . ILE A 1 100 ? 38.912 19.456 6.508 1.00 22.71 99 ILE A C 1
ATOM 833 O O . ILE A 1 100 ? 39.835 20.278 6.647 1.00 24.12 99 ILE A O 1
ATOM 838 N N . GLU A 1 101 ? 38.192 18.986 7.528 1.00 23.54 100 GLU A N 1
ATOM 839 C CA . GLU A 1 101 ? 38.482 19.350 8.913 1.00 26.44 100 GLU A CA 1
ATOM 840 C C . GLU A 1 101 ? 39.439 18.375 9.580 1.00 25.12 100 GLU A C 1
ATOM 841 O O . GLU A 1 101 ? 40.295 18.787 10.370 1.00 27.09 100 GLU A O 1
ATOM 847 N N . ASP A 1 102 ? 39.312 17.086 9.258 1.00 21.89 101 ASP A N 1
ATOM 848 C CA . ASP A 1 102 ? 40.169 16.039 9.813 1.00 21.84 101 ASP A CA 1
ATOM 849 C C . ASP A 1 102 ? 39.769 14.731 9.136 1.00 20.83 101 ASP A C 1
ATOM 850 O O . ASP A 1 102 ? 38.952 14.738 8.212 1.00 21.53 101 ASP A O 1
ATOM 855 N N . TYR A 1 103 ? 40.332 13.624 9.608 1.00 21.01 102 TYR A N 1
ATOM 856 C CA . TYR A 1 103 ? 39.890 12.301 9.170 1.00 20.51 102 TYR A CA 1
ATOM 857 C C . TYR A 1 103 ? 39.564 11.429 10.389 1.00 23.18 102 TYR A C 1
ATOM 858 O O . TYR A 1 103 ? 40.021 11.723 11.503 1.00 23.82 102 TYR A O 1
ATOM 867 N N . ILE A 1 104 ? 38.742 10.399 10.161 1.00 21.68 103 ILE A N 1
ATOM 868 C CA A ILE A 1 104 ? 38.440 9.380 11.169 0.50 20.68 103 ILE A CA 1
ATOM 869 C CA B ILE A 1 104 ? 38.390 9.375 11.152 0.50 21.51 103 ILE A CA 1
ATOM 870 C C . ILE A 1 104 ? 38.774 8.020 10.559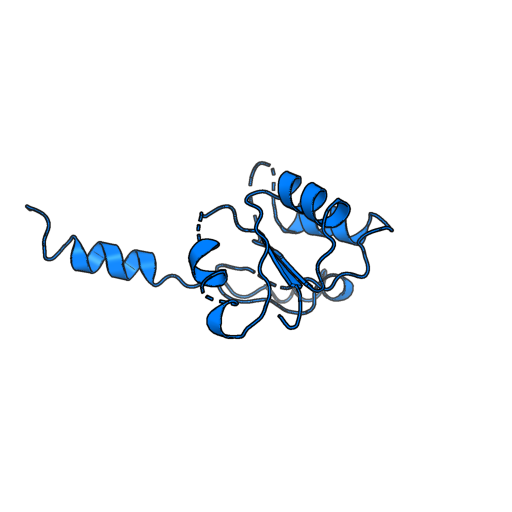 1.00 22.60 103 ILE A C 1
ATOM 871 O O . ILE A 1 104 ? 38.355 7.701 9.443 1.00 19.33 103 ILE A O 1
ATOM 880 N N . LEU A 1 105 ? 39.563 7.230 11.286 1.00 20.75 104 LEU A N 1
ATOM 881 C CA A LEU A 1 105 ? 39.856 5.855 10.878 0.50 22.46 104 LEU A CA 1
ATOM 882 C CA B LEU A 1 105 ? 39.866 5.868 10.878 0.50 22.97 104 LEU A CA 1
ATOM 883 C C . LEU A 1 105 ? 38.613 4.998 11.041 1.00 23.08 104 LEU A C 1
ATOM 884 O O . LEU A 1 105 ? 37.963 5.036 12.085 1.00 25.74 104 LEU A O 1
ATOM 893 N N . LYS A 1 106 ? 38.285 4.215 10.013 1.00 21.11 105 LYS A N 1
ATOM 894 C CA . LYS A 1 106 ? 37.102 3.358 10.049 1.00 25.43 105 LYS A CA 1
ATOM 895 C C . LYS A 1 106 ? 37.342 2.172 10.979 1.00 24.32 105 LYS A C 1
ATOM 896 O O . LYS A 1 106 ? 38.481 1.723 11.107 1.00 27.56 105 LYS A O 1
ATOM 902 N N . PRO A 1 107 ? 36.275 1.678 11.639 1.00 26.70 106 PRO A N 1
ATOM 903 C CA . PRO A 1 107 ? 36.477 0.511 12.484 1.00 27.91 106 PRO A CA 1
ATOM 904 C C . PRO A 1 107 ? 36.646 -0.736 11.612 1.00 26.07 106 PRO A C 1
ATOM 905 O O . PRO A 1 107 ? 36.110 -0.779 10.497 1.00 24.21 106 PRO A O 1
ATOM 909 N N . THR A 1 108 ? 37.404 -1.714 12.108 1.00 25.21 107 THR A N 1
ATOM 910 C CA . THR A 1 108 ? 37.598 -2.978 11.401 1.00 22.38 107 THR A CA 1
ATOM 911 C C . THR A 1 108 ? 37.003 -4.159 12.158 1.00 20.74 107 THR A C 1
ATOM 912 O O . THR A 1 108 ? 37.066 -5.301 11.673 1.00 20.23 107 THR A O 1
ATOM 916 N N . THR A 1 109 ? 36.414 -3.871 13.321 1.00 18.85 108 THR A N 1
ATOM 917 C CA . THR A 1 109 ? 35.989 -4.873 14.308 1.00 16.16 108 THR A CA 1
ATOM 918 C C . THR A 1 109 ? 35.108 -5.979 13.748 1.00 17.47 108 THR A C 1
ATOM 919 O O . THR A 1 109 ? 35.276 -7.137 14.114 1.00 21.64 108 THR A O 1
ATOM 923 N N . HIS A 1 110 ? 34.185 -5.613 12.868 1.00 18.98 109 HIS A N 1
ATOM 924 C CA . HIS A 1 110 ? 33.256 -6.588 12.278 1.00 18.71 109 HIS A CA 1
ATOM 925 C C . HIS A 1 110 ? 33.972 -7.734 11.574 1.00 21.13 109 HIS A C 1
ATOM 926 O O . HIS A 1 110 ? 33.544 -8.881 11.673 1.00 18.92 109 HIS A O 1
ATOM 933 N N . HIS A 1 111 ? 35.085 -7.439 10.906 1.00 19.72 110 HIS A N 1
ATOM 934 C CA . HIS A 1 111 ? 35.824 -8.496 10.214 1.00 21.67 110 HIS A CA 1
ATOM 935 C C . HIS A 1 111 ? 36.345 -9.510 11.223 1.00 21.56 110 HIS A C 1
ATOM 936 O O . HIS A 1 111 ? 36.141 -10.713 11.045 1.00 22.88 110 HIS A O 1
ATOM 943 N N . GLN A 1 112 ? 36.972 -9.025 12.298 1.00 21.82 111 GLN A N 1
ATOM 944 C CA . GLN A 1 112 ? 37.536 -9.900 13.328 1.00 19.56 111 GLN A CA 1
ATOM 945 C C . GLN A 1 112 ? 36.432 -10.615 14.092 1.00 22.43 111 GLN A C 1
ATOM 946 O O . GLN A 1 112 ? 36.565 -11.801 14.411 1.00 23.26 111 GLN A O 1
ATOM 952 N N . LEU A 1 113 ? 35.338 -9.897 14.350 1.00 19.61 112 LEU A N 1
ATOM 953 C CA . LEU A 1 113 ? 34.193 -10.451 15.066 1.00 19.22 112 LEU A CA 1
ATOM 954 C C . LEU A 1 113 ? 33.567 -11.640 14.313 1.00 22.42 112 LEU A C 1
ATOM 955 O O . LEU A 1 113 ? 33.391 -12.722 14.894 1.00 18.96 112 LEU A O 1
ATOM 960 N N . TYR A 1 114 ? 33.250 -11.449 13.028 1.00 19.09 113 TYR A N 1
ATOM 961 C CA . TYR A 1 114 ? 32.579 -12.516 12.279 1.00 19.03 113 TYR A CA 1
ATOM 962 C C . TYR A 1 114 ? 33.514 -13.720 12.118 1.00 20.49 113 TYR A C 1
ATOM 963 O O . TYR A 1 114 ? 33.094 -14.857 12.297 1.00 23.24 113 TYR A O 1
ATOM 972 N N . GLU A 1 115 ? 34.778 -13.447 11.814 1.00 22.18 114 GLU A N 1
ATOM 973 C CA . GLU A 1 115 ? 35.784 -14.495 11.617 1.00 27.44 114 GLU A CA 1
ATOM 974 C C . GLU A 1 115 ? 35.915 -15.356 12.869 1.00 26.62 114 GLU A C 1
ATOM 975 O O . GLU A 1 115 ? 35.896 -16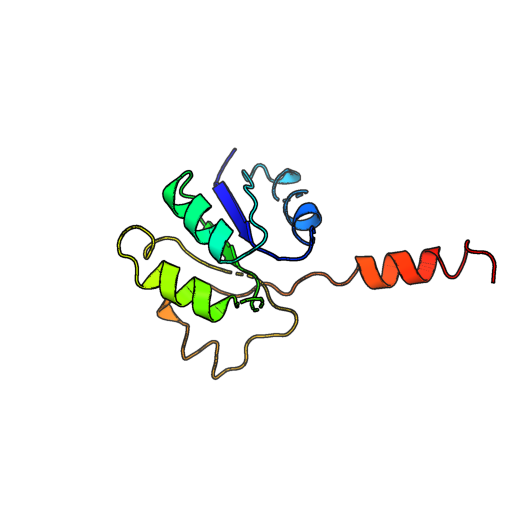.581 12.783 1.00 26.83 114 GLU A O 1
ATOM 981 N N . ALA A 1 116 ? 36.028 -14.707 14.026 1.00 23.55 115 ALA A N 1
ATOM 982 C CA . ALA A 1 116 ? 36.158 -15.430 15.303 1.00 23.48 115 ALA A CA 1
ATOM 983 C C . ALA A 1 116 ? 34.911 -16.249 15.649 1.00 21.90 115 ALA A C 1
ATOM 984 O O . ALA A 1 116 ? 35.024 -17.395 16.111 1.00 23.32 115 ALA A O 1
ATOM 986 N N . ILE A 1 117 ? 33.722 -15.688 15.423 1.00 19.58 116 ILE A N 1
ATOM 987 C CA . ILE A 1 117 ? 32.472 -16.406 15.732 1.00 17.34 116 ILE A CA 1
ATOM 988 C C . ILE A 1 117 ? 32.307 -17.576 14.766 1.00 23.44 116 ILE A C 1
ATOM 989 O O . ILE A 1 117 ? 32.001 -18.687 15.193 1.00 22.68 116 ILE A O 1
ATOM 994 N N . GLU A 1 118 ? 32.516 -17.324 13.476 1.00 22.18 117 GLU A N 1
ATOM 995 C CA . GLU A 1 118 ? 32.397 -18.395 12.469 1.00 23.54 117 GLU A CA 1
ATOM 996 C C . GLU A 1 118 ? 33.379 -19.529 12.751 1.00 27.02 117 GLU A C 1
ATOM 997 O O . GLU A 1 118 ? 32.990 -20.697 12.706 1.00 27.77 117 GLU A O 1
ATOM 1003 N N . HIS A 1 119 ? 34.618 -19.187 13.101 1.00 25.73 118 HIS A N 1
ATOM 1004 C CA A HIS A 1 119 ? 35.648 -20.196 13.402 0.50 29.13 118 HIS A CA 1
ATOM 1005 C CA B HIS A 1 119 ? 35.629 -20.211 13.371 0.50 30.03 118 HIS A CA 1
ATOM 1006 C C . HIS A 1 119 ? 35.213 -21.122 14.535 1.00 31.37 118 HIS A C 1
ATOM 1007 O O . HIS A 1 119 ? 35.505 -22.325 14.520 1.00 33.45 118 HIS A O 1
ATOM 1020 N N . VAL A 1 120 ? 34.501 -20.564 15.516 1.00 27.30 119 VAL A N 1
ATOM 1021 C CA . VAL A 1 120 ? 34.016 -21.345 16.655 1.00 27.62 119 VAL A CA 1
ATOM 1022 C C . VAL A 1 120 ? 32.779 -22.162 16.296 1.00 27.09 119 VAL A C 1
ATOM 1023 O O . VAL A 1 120 ? 32.703 -23.348 16.615 1.00 30.08 119 VAL A O 1
ATOM 1027 N N . LEU A 1 121 ? 31.819 -21.541 15.621 1.00 24.13 120 LEU A N 1
ATOM 1028 C C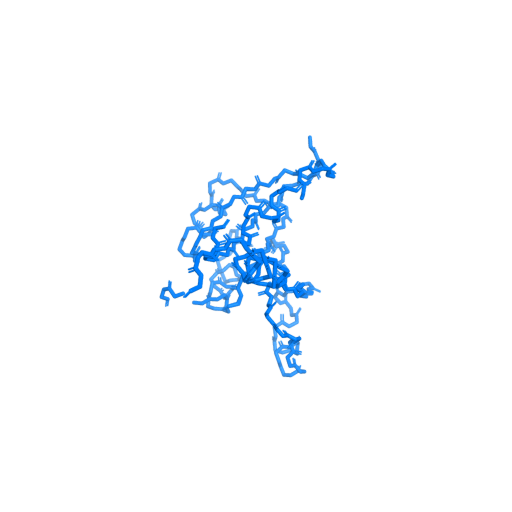A . LEU A 1 121 ? 30.484 -22.118 15.545 1.00 24.51 120 LEU A CA 1
ATOM 1029 C C . LEU A 1 121 ? 30.124 -22.802 14.227 1.00 25.66 120 LEU A C 1
ATOM 1030 O O . LEU A 1 121 ? 29.223 -23.650 14.216 1.00 28.90 120 LEU A O 1
ATOM 1035 N N . ALA A 1 122 ? 30.778 -22.417 13.135 1.00 24.43 121 ALA A N 1
ATOM 1036 C CA . ALA A 1 122 ? 30.463 -23.027 11.821 1.00 29.06 121 ALA A CA 1
ATOM 1037 C C . ALA A 1 122 ? 31.023 -24.453 11.763 1.00 39.08 121 ALA A C 1
ATOM 1038 O O . ALA A 1 122 ? 32.022 -24.759 12.428 1.00 34.67 121 ALA A O 1
ATOM 1040 N N . ARG A 1 123 ? 30.366 -25.317 10.986 1.00 43.88 122 ARG A N 1
ATOM 1041 C CA . ARG A 1 123 ? 30.843 -26.686 10.760 1.00 56.65 122 ARG A CA 1
ATOM 1042 C C . ARG A 1 123 ? 32.092 -26.661 9.888 1.00 62.08 122 ARG A C 1
ATOM 1043 O O . ARG A 1 123 ? 32.043 -26.232 8.734 1.00 64.00 122 ARG A O 1
ATOM 1051 N N . ARG A 1 124 ? 33.206 -27.106 10.467 1.00 68.47 123 ARG A N 1
ATOM 1052 C CA . ARG A 1 124 ? 34.511 -27.148 9.796 1.00 73.29 123 ARG A CA 1
ATOM 1053 C C . ARG A 1 124 ? 34.662 -28.386 8.915 1.00 73.19 123 ARG A C 1
ATOM 1054 O O . ARG A 1 124 ? 35.108 -28.290 7.771 1.00 71.87 123 ARG A O 1
#

Organism: Methanoculleus marisnigri (strain ATCC 35101 / DSM 1498 / JR1) (NCBI:txid368407)

B-factor: mean 29.35, std 14.67, range [9.04, 125.16]

Radius of gyration: 15.99 Å; Cα contacts (8 Å, |Δi|>4): 188; chains: 1; bounding box: 34×54×31 Å

Nearest PDB structures (foldseek):
  1nxs-assembly1_A-2  TM=7.600E-01  e=1.857E-07  Streptococcus pneumoniae TIGR4
  1nxp-assembly1_A  TM=7.330E-01  e=2.257E-07  Streptococcus pneumoniae TIGR4
  5m7p-assembly1_B  TM=7.531E-01  e=9.447E-07  Brucella abortus str. 2308 A
  3a0u-assembly1_A  TM=7.430E-01  e=2.856E-06  Thermotoga maritima
  4l85-assembly2_C-2  TM=6.887E-01  e=1.276E-05  Escherichia coli K-12

Foldseek 3Di:
DPWEEEEEAQPVLVVVVCVCVVVVHHYDYYNDLVRVVVCCVVPNTQAYEFQQVCGRVVSLCVQCVPPSRNVREYEEYQDADDPVRCVVCVSSHDYYDYRDPVVVVVVVVVCVPPPDD

Sequence (117 aa):
SSLYTILVVDDSPIVDVFVTLERGGYRPIITAFSGEECLEALNATTPPDLVLLDIIEEPDGWETLERIKTDDPATRRDIPVLLLTTAKPLTPEEANNEYGSYIEDYIILLKPTTHHQLYEAIEHHVLARR